Protein AF-A0A497K695-F1 (afdb_monomer)

Secondary structure (DSSP, 8-state):
--HHHHHHHHHHHHHHHHHHHHHHHHTS----------GGGEEEEE--GGG---TT--S-S--EEEEEETTS-S-BTTTTBSEEETTTB-SSSSSSSS---TTSSS-GGG---EEEEEEEEEETTTEEEEEEEEEESB-SS-B----EEEE-----

Sequence (156 aa):
MNKKSLAMKIGAVAFIALMILPVAAVSADVQASVWSDPSDWYATVEGVLASDYYSLYPYEEKSLKVGYSKFGELINSNENVGLEYAGERDPFAAPAGPDLDPWGKLPKRVWINGWYIDIRYNHSSWGYRNVWAGALFADLSSYGGPWIRVDNDYWG

Nearest PDB structures (foldseek):
  3nja-assembly1_B  TM=2.974E-01  e=1.378E+00  Chromobacterium violaceum ATCC 12472
  3tzv-assembly1_C  TM=2.059E-01  e=5.156E+00  Homo sapiens
  6c6h-assembly1_A  TM=2.384E-01  e=7.275E+00  Mus musculus

Radius of gyration: 26.4 Å; Cα contacts (8 Å, |Δi|>4): 258; chains: 1; bounding box: 45×75×65 Å

Mean predicted aligned error: 12.65 Å

Foldseek 3Di:
DDPVVVVVVVVVVVVVVVVVVVVVVVPPDPPPPQDDDDQVQKDKDKFQQLVDDDPPPPDHSKIWIFMAGVQGKRANPQWQGGTDIRQCDGLQGPPRTNDHDPVCPCPNQNSWIKDKDWDWDQDPPPGTFIKIWMDTQHDNVDGDDDTDTDGPPPPD

Solvent-accessible surface area (backbone atoms only — not comparable to full-atom values): 9079 Å² total; per-residue (Å²): 131,60,69,69,59,51,52,50,52,52,50,52,52,52,53,51,50,62,58,49,50,59,60,59,60,70,61,55,69,83,67,73,71,86,54,78,68,63,74,87,41,41,45,76,46,83,47,58,60,41,77,55,87,66,89,86,59,97,65,76,76,44,30,43,35,39,10,29,29,82,74,72,28,55,33,11,80,91,48,28,28,6,56,22,40,66,70,70,41,26,91,39,20,53,42,36,40,69,54,71,37,90,81,62,81,51,47,66,26,66,31,68,43,52,53,75,49,81,48,74,49,77,40,97,88,71,42,76,45,59,40,39,39,35,31,59,42,20,76,68,81,46,50,56,65,81,65,50,75,49,72,68,81,70,79,126

pLDDT: mean 80.83, std 14.23, range [41.44, 96.44]

Structure (mmCIF, N/CA/C/O backbone):
data_AF-A0A497K695-F1
#
_entry.id   AF-A0A497K695-F1
#
loop_
_atom_site.group_PDB
_atom_site.id
_atom_site.type_symbol
_atom_site.label_atom_id
_atom_site.label_alt_id
_atom_site.label_comp_id
_atom_site.label_asym_id
_atom_site.label_entity_id
_atom_site.label_seq_id
_atom_site.pdbx_PDB_ins_code
_atom_site.Cartn_x
_atom_site.Cartn_y
_atom_site.Cartn_z
_atom_site.occupancy
_atom_site.B_iso_or_equiv
_atom_site.auth_seq_id
_atom_site.auth_comp_id
_atom_site.auth_asym_id
_atom_site.auth_atom_id
_atom_site.pdbx_PDB_model_num
ATOM 1 N N . MET A 1 1 ? 24.507 54.989 -36.859 1.00 59.09 1 MET A N 1
ATOM 2 C CA . MET A 1 1 ? 24.737 53.717 -36.131 1.00 59.09 1 MET A CA 1
ATOM 3 C C . MET A 1 1 ? 25.589 52.795 -37.001 1.00 59.09 1 MET A C 1
ATOM 5 O O . MET A 1 1 ? 25.241 52.593 -38.158 1.00 59.09 1 MET A O 1
ATOM 9 N N . ASN A 1 2 ? 26.735 52.309 -36.510 1.00 74.44 2 ASN A N 1
ATOM 10 C CA . ASN A 1 2 ? 27.651 51.480 -37.306 1.00 74.44 2 ASN A CA 1
ATOM 11 C C . ASN A 1 2 ? 26.999 50.116 -37.601 1.00 74.44 2 ASN A C 1
ATOM 13 O O . ASN A 1 2 ? 26.659 49.390 -36.668 1.00 74.44 2 ASN A O 1
ATOM 17 N N . LYS A 1 3 ? 26.836 49.761 -38.883 1.00 64.62 3 LYS A N 1
ATOM 18 C CA . LYS A 1 3 ? 26.196 48.506 -39.323 1.00 64.62 3 LYS A CA 1
ATOM 19 C C . LYS A 1 3 ? 26.844 47.263 -38.692 1.00 64.62 3 LYS A C 1
ATOM 21 O O . LYS A 1 3 ? 26.139 46.319 -38.357 1.00 64.62 3 LYS A O 1
ATOM 26 N N . LYS A 1 4 ? 28.159 47.305 -38.429 1.00 62.50 4 LYS A N 1
ATOM 27 C CA . LYS A 1 4 ? 28.891 46.233 -37.729 1.00 62.50 4 LYS A CA 1
ATOM 28 C C . LYS A 1 4 ? 28.484 46.106 -36.256 1.00 62.50 4 LYS A C 1
ATOM 30 O O . LYS A 1 4 ? 28.350 45.000 -35.755 1.00 62.50 4 LYS A O 1
ATOM 35 N N . SER A 1 5 ? 28.232 47.228 -35.578 1.00 68.69 5 SER A N 1
ATOM 36 C CA . SER A 1 5 ? 27.752 47.254 -34.186 1.00 68.69 5 SER A CA 1
ATOM 37 C C . SER A 1 5 ? 26.297 46.790 -34.072 1.00 68.69 5 SER A C 1
ATOM 39 O O . SER A 1 5 ? 25.947 46.113 -33.110 1.00 68.69 5 SER A O 1
ATOM 41 N N . LEU A 1 6 ? 25.462 47.098 -35.071 1.00 74.94 6 LEU A N 1
ATOM 42 C CA . LEU A 1 6 ? 24.080 46.618 -35.128 1.00 74.94 6 LEU A CA 1
ATOM 43 C C . LEU A 1 6 ? 24.017 45.099 -35.347 1.00 74.94 6 LEU A C 1
ATOM 45 O O . LEU A 1 6 ? 23.305 44.415 -34.619 1.00 74.94 6 LEU A O 1
ATOM 49 N N . ALA A 1 7 ? 24.807 44.566 -36.285 1.00 76.56 7 ALA A N 1
ATOM 50 C CA . ALA A 1 7 ? 24.880 43.128 -36.544 1.00 76.56 7 ALA A CA 1
ATOM 51 C C . ALA A 1 7 ? 25.374 42.337 -35.320 1.00 76.56 7 ALA A C 1
ATOM 53 O O . ALA A 1 7 ? 24.821 41.290 -35.001 1.00 76.56 7 ALA A O 1
ATOM 54 N N . MET A 1 8 ? 26.354 42.874 -34.585 1.00 78.31 8 MET A N 1
ATOM 55 C CA . MET A 1 8 ? 26.862 42.257 -33.353 1.00 78.31 8 MET A CA 1
ATOM 56 C C . MET A 1 8 ? 25.802 42.203 -32.245 1.00 78.31 8 MET A C 1
ATOM 58 O O . MET A 1 8 ? 25.673 41.191 -31.566 1.00 78.31 8 MET A O 1
ATOM 62 N N . LYS A 1 9 ? 25.015 43.276 -32.085 1.00 76.44 9 LYS A N 1
ATOM 63 C CA . LYS A 1 9 ? 23.925 43.334 -31.099 1.00 76.44 9 LYS A CA 1
ATOM 64 C C . LYS A 1 9 ? 22.793 42.367 -31.443 1.00 76.44 9 LYS A C 1
ATOM 66 O O . LYS A 1 9 ? 22.310 41.674 -30.558 1.00 76.44 9 LYS A O 1
ATOM 71 N N . ILE A 1 10 ? 22.412 42.282 -32.719 1.00 81.38 10 ILE A N 1
ATOM 72 C CA . ILE A 1 10 ? 21.399 41.323 -33.188 1.00 81.38 10 ILE A CA 1
ATOM 73 C C . ILE A 1 10 ? 21.900 39.886 -32.999 1.00 81.38 10 ILE A C 1
ATOM 75 O O . ILE A 1 10 ? 21.159 39.050 -32.492 1.00 81.38 10 ILE A O 1
ATOM 79 N N . GLY A 1 11 ? 23.166 39.617 -33.330 1.00 81.25 11 GLY A N 1
ATOM 80 C CA . GLY A 1 11 ? 23.789 38.310 -33.124 1.00 81.25 11 GLY A CA 1
ATOM 81 C C . GLY A 1 11 ? 23.816 37.894 -31.654 1.00 81.25 11 GLY A C 1
ATOM 82 O O . GLY A 1 11 ? 23.431 36.775 -31.341 1.00 81.25 11 GLY A O 1
ATOM 83 N N . ALA A 1 12 ? 24.187 38.800 -30.745 1.00 78.94 12 ALA A N 1
ATOM 84 C CA . ALA A 1 12 ? 24.198 38.527 -29.308 1.00 78.94 12 ALA A CA 1
ATOM 85 C C . ALA A 1 12 ? 22.792 38.238 -28.754 1.00 78.94 12 ALA A C 1
ATOM 87 O O . ALA A 1 12 ? 22.616 37.293 -27.989 1.00 78.94 12 ALA A O 1
ATOM 88 N N . VAL A 1 13 ? 21.778 39.001 -29.178 1.00 80.75 13 VAL A N 1
ATOM 89 C CA . VAL A 1 13 ? 20.380 38.769 -28.774 1.00 80.75 13 VAL A CA 1
ATOM 90 C C . VAL A 1 13 ? 19.859 37.437 -29.321 1.00 80.75 13 VAL A C 1
ATOM 92 O O . VAL A 1 13 ? 19.218 36.693 -28.585 1.00 80.75 13 VAL A O 1
ATOM 95 N N . ALA A 1 14 ? 20.176 37.095 -30.573 1.00 80.31 14 ALA A N 1
ATOM 96 C CA . ALA A 1 14 ? 19.801 35.813 -31.165 1.00 80.31 14 ALA A CA 1
ATOM 97 C C . ALA A 1 14 ? 20.476 34.628 -30.453 1.00 80.31 14 ALA A C 1
ATOM 99 O O . ALA A 1 14 ? 19.827 33.614 -30.212 1.00 80.31 14 ALA A O 1
ATOM 100 N N . PHE A 1 15 ? 21.747 34.766 -30.061 1.00 79.12 15 PHE A N 1
ATOM 101 C CA . PHE A 1 15 ? 22.477 33.729 -29.326 1.00 79.12 15 PHE A CA 1
ATOM 102 C C . PHE A 1 15 ? 21.895 33.493 -27.927 1.00 79.12 15 PHE A C 1
ATOM 104 O O . PHE A 1 15 ? 21.711 32.349 -27.521 1.00 79.12 15 PHE A O 1
ATOM 111 N N . ILE A 1 16 ? 21.543 34.566 -27.212 1.00 77.88 16 ILE A N 1
ATOM 112 C CA . ILE A 1 16 ? 20.892 34.476 -25.897 1.00 77.88 16 ILE A CA 1
ATOM 113 C C . ILE A 1 16 ? 19.494 33.854 -26.029 1.00 77.88 16 ILE A C 1
ATOM 115 O O . ILE A 1 16 ? 19.150 32.960 -25.261 1.00 77.88 16 ILE A O 1
ATOM 119 N N . ALA A 1 17 ? 18.709 34.255 -27.033 1.00 73.12 17 ALA A N 1
ATOM 120 C CA . ALA A 1 17 ? 17.391 33.671 -27.286 1.00 73.12 17 ALA A CA 1
ATOM 121 C C . ALA A 1 17 ? 17.475 32.166 -27.607 1.00 73.12 17 ALA A C 1
ATOM 123 O O . ALA A 1 17 ? 16.698 31.379 -27.069 1.00 73.12 17 ALA A O 1
ATOM 124 N N . LEU A 1 18 ? 18.458 31.750 -28.413 1.00 75.69 18 LEU A N 1
ATOM 125 C CA . LEU A 1 18 ? 18.706 30.342 -28.742 1.00 75.69 18 LEU A CA 1
ATOM 126 C C . LEU A 1 18 ? 19.192 29.512 -27.546 1.00 75.69 18 LEU A C 1
ATOM 128 O O . LEU A 1 18 ? 18.953 28.310 -27.527 1.00 75.69 18 LEU A O 1
ATOM 132 N N . MET A 1 19 ? 19.836 30.125 -26.550 1.00 71.19 19 MET A N 1
ATOM 133 C CA . MET A 1 19 ? 20.241 29.440 -25.315 1.00 71.19 19 MET A CA 1
ATOM 134 C C . MET A 1 19 ? 19.103 29.307 -24.292 1.00 71.19 19 MET A C 1
ATOM 136 O O . MET A 1 19 ? 19.085 28.342 -23.534 1.00 71.19 19 MET A O 1
ATOM 140 N N . ILE A 1 20 ? 18.137 30.232 -24.277 1.00 65.69 20 ILE A N 1
ATOM 141 C CA . ILE A 1 20 ? 17.000 30.203 -23.337 1.00 65.69 20 ILE A CA 1
ATOM 142 C C . ILE A 1 20 ? 15.893 29.244 -23.810 1.00 65.69 20 ILE A C 1
ATOM 144 O O . ILE A 1 20 ? 15.256 28.584 -22.990 1.00 65.69 20 ILE A O 1
ATOM 148 N N . LEU A 1 21 ? 15.687 29.120 -25.125 1.00 62.25 21 LEU A N 1
ATOM 149 C CA . LEU A 1 21 ? 14.672 28.238 -25.718 1.00 62.25 21 LEU A CA 1
ATOM 150 C C . LEU A 1 21 ? 14.772 26.758 -25.290 1.00 62.25 21 LEU A C 1
ATOM 152 O O . LEU A 1 21 ? 13.738 26.201 -24.923 1.00 62.25 21 LEU A O 1
ATOM 156 N N . PRO A 1 22 ? 15.952 26.103 -25.274 1.00 60.88 22 PRO A N 1
ATOM 157 C CA . PRO A 1 22 ? 16.048 24.722 -24.811 1.00 60.88 22 PRO A CA 1
ATOM 158 C C . PRO A 1 22 ? 15.786 24.584 -23.306 1.00 60.88 22 PRO A C 1
ATOM 160 O O . PRO A 1 22 ? 15.183 23.600 -22.902 1.00 60.88 22 PRO A O 1
ATOM 163 N N . VAL A 1 23 ? 16.138 25.569 -22.472 1.00 58.81 23 VAL A N 1
ATOM 164 C CA . VAL A 1 23 ? 15.845 25.513 -21.024 1.00 58.81 23 VAL A CA 1
ATOM 165 C C . VAL A 1 23 ? 14.338 25.617 -20.756 1.00 58.81 23 VAL A C 1
ATOM 167 O O . VAL A 1 23 ? 13.827 24.895 -19.907 1.00 58.81 23 VAL A O 1
ATOM 170 N N . ALA A 1 24 ? 13.614 26.434 -21.528 1.00 54.97 24 ALA A N 1
ATOM 171 C CA . ALA A 1 24 ? 12.153 26.525 -21.452 1.00 54.97 24 ALA A CA 1
ATOM 172 C C . ALA A 1 24 ? 11.429 25.304 -22.061 1.00 54.97 24 ALA A C 1
ATOM 174 O O . ALA A 1 24 ? 10.315 24.982 -21.652 1.00 54.97 24 ALA A O 1
ATOM 175 N N . ALA A 1 25 ? 12.047 24.616 -23.029 1.00 54.16 25 ALA A N 1
ATOM 176 C CA . ALA A 1 25 ? 11.494 23.405 -23.641 1.00 54.16 25 ALA A CA 1
ATOM 177 C C . ALA A 1 25 ? 11.702 22.144 -22.781 1.00 54.16 25 ALA A C 1
ATOM 179 O O . ALA A 1 25 ? 10.890 21.227 -22.844 1.00 54.16 25 ALA A O 1
ATOM 180 N N . VAL A 1 26 ? 12.759 22.097 -21.961 1.00 52.31 26 VAL A N 1
ATOM 181 C CA . VAL A 1 26 ? 13.031 20.975 -21.036 1.00 52.31 26 VAL A CA 1
ATOM 182 C C . VAL A 1 26 ? 12.235 21.115 -19.728 1.00 52.31 26 VAL A C 1
ATOM 184 O O . VAL A 1 26 ? 12.044 20.135 -19.018 1.00 52.31 26 VAL A O 1
ATOM 187 N N . SER A 1 27 ? 11.699 22.304 -19.436 1.00 46.78 27 SER A N 1
ATOM 188 C CA . SER A 1 27 ? 10.689 22.514 -18.391 1.00 46.78 27 SER A CA 1
ATOM 189 C C . SER A 1 27 ? 9.254 22.293 -18.878 1.00 46.78 27 SER A C 1
ATOM 191 O O . SER A 1 27 ? 8.325 22.690 -18.182 1.00 46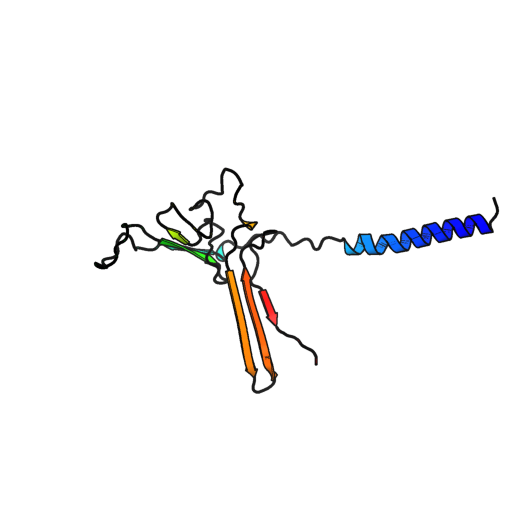.78 27 SER A O 1
ATOM 193 N N . ALA A 1 28 ? 9.049 21.707 -20.066 1.00 45.69 28 ALA A N 1
ATOM 194 C CA . ALA A 1 28 ? 7.748 21.148 -20.400 1.00 45.69 28 ALA A CA 1
ATOM 195 C C . ALA A 1 28 ? 7.476 20.059 -19.368 1.00 45.69 28 ALA A C 1
ATOM 197 O O . ALA A 1 28 ? 8.130 19.016 -19.378 1.00 45.69 28 ALA A O 1
ATOM 198 N N . ASP A 1 29 ? 6.588 20.389 -18.435 1.00 45.66 29 ASP A N 1
ATOM 199 C CA . ASP A 1 29 ? 6.137 19.538 -17.357 1.00 45.66 29 ASP A CA 1
ATOM 200 C C . ASP A 1 29 ? 6.073 18.092 -17.852 1.00 45.66 29 ASP A C 1
ATOM 202 O O . ASP A 1 29 ? 5.277 17.757 -18.736 1.00 45.66 29 ASP A O 1
ATOM 206 N N . VAL A 1 30 ? 6.875 17.210 -17.250 1.00 44.75 30 VAL A N 1
ATOM 207 C CA . VAL A 1 30 ? 6.400 15.844 -17.057 1.00 44.75 30 VAL A CA 1
ATOM 208 C C . VAL A 1 30 ? 5.183 16.030 -16.166 1.00 44.75 30 VAL A C 1
ATOM 210 O O . VAL A 1 30 ? 5.284 16.017 -14.942 1.00 44.75 30 VAL A O 1
ATOM 213 N N . GLN A 1 31 ? 4.040 16.344 -16.780 1.00 41.44 31 GLN A N 1
ATOM 214 C CA . GLN A 1 31 ? 2.771 16.289 -16.103 1.00 41.44 31 GLN A CA 1
ATOM 215 C C . GLN A 1 31 ? 2.657 14.828 -15.718 1.00 41.44 31 GLN A C 1
ATOM 217 O O . GLN A 1 31 ? 2.380 13.978 -16.564 1.00 41.44 31 GLN A O 1
ATOM 222 N N . ALA A 1 32 ? 2.957 14.533 -14.452 1.00 43.22 32 ALA A N 1
ATOM 223 C CA . ALA A 1 32 ? 2.464 13.334 -13.820 1.00 43.22 32 ALA A CA 1
ATOM 224 C C . ALA A 1 32 ? 0.974 13.335 -14.149 1.00 43.22 32 ALA A C 1
ATOM 226 O O . ALA A 1 32 ? 0.240 14.230 -13.721 1.00 43.22 32 ALA A O 1
ATOM 227 N N . SER A 1 33 ? 0.559 12.436 -15.042 1.00 46.06 33 SER A N 1
ATOM 228 C CA . SER A 1 33 ? -0.850 12.260 -15.340 1.00 46.06 33 SER A CA 1
ATOM 229 C C . SER A 1 33 ? -1.520 12.084 -13.991 1.00 46.06 33 SER A C 1
ATOM 231 O O . SER A 1 33 ? -1.104 11.202 -13.239 1.00 46.06 33 SER A O 1
ATOM 233 N N . VAL A 1 34 ? -2.481 12.947 -13.660 1.00 49.31 34 VAL A N 1
ATOM 234 C CA . VAL A 1 34 ? -3.301 12.777 -12.462 1.00 49.31 34 VAL A CA 1
ATOM 235 C C . VAL A 1 34 ? -4.045 11.466 -12.675 1.00 49.31 34 VAL A C 1
ATOM 237 O O . VAL A 1 34 ? -5.051 11.411 -13.379 1.00 49.31 34 VAL A O 1
ATOM 240 N N . TRP A 1 35 ? -3.452 10.382 -12.191 1.00 59.53 35 TRP A N 1
ATOM 241 C CA . TRP A 1 35 ? -3.966 9.045 -12.371 1.00 59.53 35 TRP A CA 1
ATOM 242 C C . TRP A 1 35 ? -5.024 8.862 -11.297 1.00 59.53 35 TRP A C 1
ATOM 244 O O . TRP A 1 35 ? -4.716 8.818 -10.110 1.00 59.53 35 TRP A O 1
ATOM 254 N N . SER A 1 36 ? -6.291 8.847 -11.702 1.00 74.06 36 SER A N 1
ATOM 255 C CA . SER A 1 36 ? -7.356 8.412 -10.809 1.00 74.06 36 SER A CA 1
ATOM 256 C C . SER A 1 36 ? -7.385 6.892 -10.846 1.00 74.06 36 SER A C 1
ATOM 258 O O . SER A 1 36 ? -7.714 6.315 -11.888 1.00 74.06 36 SER A O 1
ATOM 260 N N . ASP A 1 37 ? -7.033 6.256 -9.735 1.00 87.31 37 ASP A N 1
ATOM 261 C CA . ASP A 1 37 ? -7.066 4.803 -9.646 1.00 87.31 37 ASP A CA 1
ATOM 262 C C . ASP A 1 37 ? -8.484 4.273 -9.908 1.00 87.31 37 ASP A C 1
ATOM 264 O O . ASP A 1 37 ? -9.454 4.779 -9.332 1.00 87.31 37 ASP A O 1
ATOM 268 N N . PRO A 1 38 ? -8.634 3.268 -10.785 1.00 90.88 38 PRO A N 1
ATOM 269 C CA . PRO A 1 38 ? -9.890 2.555 -10.947 1.00 90.88 38 PRO A CA 1
ATOM 270 C C . PRO A 1 38 ? -10.392 1.976 -9.619 1.00 90.88 38 PRO A C 1
ATOM 272 O O . PRO A 1 38 ? -9.620 1.432 -8.831 1.00 90.88 38 PRO A O 1
ATOM 275 N N . 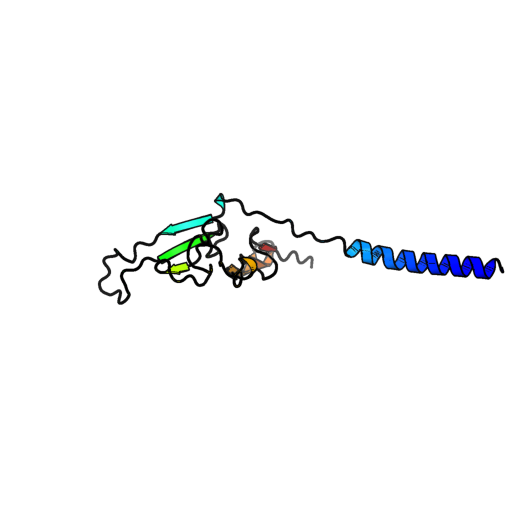SER A 1 39 ? -11.700 2.059 -9.368 1.00 89.81 39 SER A N 1
ATOM 276 C CA . SER A 1 39 ? -12.276 1.619 -8.091 1.00 89.81 39 SER A CA 1
ATOM 277 C C . SER A 1 39 ? -12.099 0.119 -7.836 1.00 89.81 39 SER A C 1
ATOM 279 O O . SER A 1 39 ? -11.957 -0.288 -6.687 1.00 89.81 39 SER A O 1
ATOM 281 N N . ASP A 1 40 ? -12.046 -0.697 -8.889 1.00 94.38 40 ASP A N 1
ATOM 282 C CA . ASP A 1 40 ? -11.818 -2.144 -8.829 1.00 94.38 40 ASP A CA 1
ATOM 283 C C . ASP A 1 40 ? -10.385 -2.523 -8.424 1.00 94.38 40 ASP A C 1
ATOM 285 O O . ASP A 1 40 ? -10.085 -3.700 -8.224 1.00 94.38 40 ASP A O 1
ATOM 289 N N . TRP A 1 41 ? -9.485 -1.546 -8.282 1.00 94.69 41 TRP A N 1
ATOM 290 C CA . TRP A 1 41 ? -8.140 -1.782 -7.768 1.00 94.69 41 TRP A CA 1
ATOM 291 C C . TRP A 1 41 ? -8.108 -2.001 -6.263 1.00 94.69 41 TRP A C 1
ATOM 293 O O . TRP A 1 41 ? -7.054 -2.385 -5.764 1.00 94.69 41 TRP A O 1
ATOM 303 N N . TYR A 1 42 ? -9.212 -1.783 -5.549 1.00 95.00 42 TYR A N 1
ATOM 304 C CA . TYR A 1 42 ? -9.224 -1.835 -4.095 1.00 95.00 42 TYR A CA 1
ATOM 305 C C . TYR A 1 42 ? -10.306 -2.742 -3.530 1.00 95.00 42 TYR A C 1
ATOM 307 O O . TYR A 1 42 ? -11.407 -2.846 -4.070 1.00 95.00 42 TYR A O 1
ATOM 315 N N . ALA A 1 43 ? -9.989 -3.356 -2.396 1.00 96.44 43 ALA A N 1
ATOM 316 C CA . ALA A 1 43 ? -10.927 -4.132 -1.603 1.00 96.44 43 ALA A CA 1
ATOM 317 C C . ALA A 1 43 ? -10.665 -3.919 -0.111 1.00 96.44 43 ALA A C 1
ATOM 319 O O . ALA A 1 43 ? -9.514 -3.814 0.308 1.00 96.44 43 ALA A O 1
ATOM 320 N N . THR A 1 44 ? -11.729 -3.910 0.689 1.00 96.00 44 THR A N 1
ATOM 321 C CA . THR A 1 44 ? -11.645 -3.994 2.151 1.00 96.00 44 THR A CA 1
ATOM 322 C C . THR A 1 44 ? -12.032 -5.396 2.589 1.00 96.00 44 THR A C 1
ATOM 324 O O . THR A 1 44 ? -13.023 -5.960 2.122 1.00 96.00 44 THR A O 1
ATOM 327 N N . VAL A 1 45 ? -11.240 -5.966 3.490 1.00 95.50 45 VAL A N 1
ATOM 328 C CA . VAL A 1 45 ? -11.514 -7.242 4.144 1.00 95.50 45 VAL A CA 1
ATOM 329 C C . VAL A 1 45 ? -11.818 -6.972 5.610 1.00 95.50 45 VAL A C 1
ATOM 331 O O . VAL A 1 45 ? -10.971 -6.481 6.356 1.00 95.50 45 VAL A O 1
ATOM 334 N N . GLU A 1 46 ? -13.035 -7.317 6.011 1.00 93.44 46 GLU A N 1
ATOM 335 C C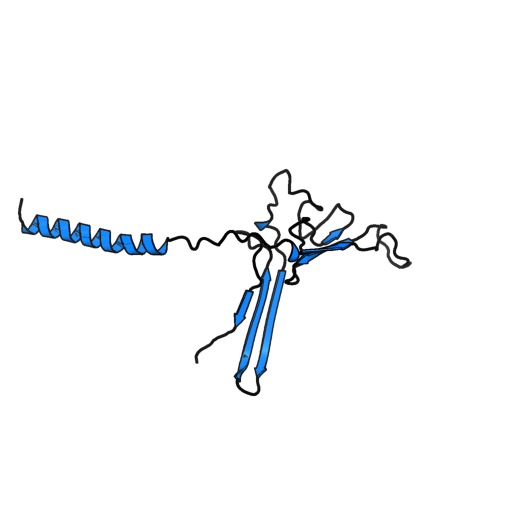A . GLU A 1 46 ? -13.511 -7.224 7.388 1.00 93.44 46 GLU A CA 1
ATOM 336 C C . GLU A 1 46 ? -13.058 -8.451 8.188 1.00 93.44 46 GLU A C 1
ATOM 338 O O . GLU A 1 46 ? -13.350 -9.595 7.828 1.00 93.44 46 GLU A O 1
ATOM 343 N N . GLY A 1 47 ? -12.339 -8.225 9.283 1.00 88.31 47 GLY A N 1
ATOM 344 C CA . GLY A 1 47 ? -11.949 -9.268 10.224 1.00 88.31 47 GLY A CA 1
ATOM 345 C C . GLY A 1 47 ? -13.030 -9.548 11.267 1.00 88.31 47 GLY A C 1
ATOM 346 O O . GLY A 1 47 ? -13.848 -8.697 11.614 1.00 88.31 47 GLY A O 1
ATOM 347 N N . VAL A 1 48 ? -12.991 -10.753 11.833 1.00 88.62 48 VAL A N 1
ATOM 348 C CA . VAL A 1 48 ? -13.948 -11.232 12.851 1.00 88.62 48 VAL A CA 1
ATOM 349 C C . VAL A 1 48 ? -13.306 -11.422 14.223 1.00 88.62 48 VAL A C 1
ATOM 351 O O . VAL A 1 48 ? -13.828 -12.154 15.054 1.00 88.62 48 VAL A O 1
ATOM 354 N N . LEU A 1 49 ? -12.173 -10.759 14.466 1.00 84.50 49 LEU A N 1
ATOM 355 C CA . LEU A 1 49 ? -11.373 -10.942 15.676 1.00 84.50 49 LEU A CA 1
ATOM 356 C C . LEU A 1 49 ? -12.178 -10.706 16.965 1.00 84.50 49 LEU A C 1
ATOM 358 O O . LEU A 1 49 ? -11.991 -11.428 17.937 1.00 84.50 49 LEU A O 1
ATOM 362 N N . ALA A 1 50 ? -13.118 -9.756 16.949 1.00 84.00 50 ALA A N 1
ATOM 363 C CA . ALA A 1 50 ? -14.000 -9.481 18.083 1.00 84.00 50 ALA A CA 1
ATOM 364 C C . ALA A 1 50 ? -14.942 -10.640 18.447 1.00 84.00 50 ALA A C 1
ATOM 366 O O . ALA A 1 50 ? -15.362 -10.748 19.592 1.00 84.00 50 ALA A O 1
ATOM 367 N N . SER A 1 51 ? -15.309 -11.478 17.476 1.00 84.50 51 SER A N 1
ATOM 368 C CA . SER A 1 51 ? -16.237 -12.600 17.657 1.00 84.50 51 SER A CA 1
ATOM 369 C C . SER A 1 51 ? -15.556 -13.959 17.497 1.00 84.50 51 SER A C 1
ATOM 371 O O . SER A 1 51 ? -16.236 -14.972 17.325 1.00 84.50 51 SER A O 1
ATOM 373 N N . ASP A 1 52 ? -14.224 -13.985 17.472 1.00 78.69 52 ASP A N 1
ATOM 374 C CA . ASP A 1 52 ? -13.453 -15.216 17.356 1.00 78.69 52 ASP A CA 1
ATOM 375 C C . ASP A 1 52 ? -13.410 -15.958 18.707 1.00 78.69 52 ASP A C 1
ATOM 377 O O . ASP A 1 52 ? -13.567 -15.372 19.777 1.00 78.69 52 ASP A O 1
ATOM 381 N N . TYR A 1 53 ? -13.220 -17.275 18.674 1.00 77.75 53 TYR A N 1
ATOM 382 C CA . TYR A 1 53 ? -13.343 -18.167 19.834 1.00 77.75 53 TYR A CA 1
ATOM 383 C C . TYR A 1 53 ? -11.994 -18.513 20.492 1.00 77.75 53 TYR A C 1
ATOM 385 O O . TYR A 1 53 ? -11.923 -19.398 21.355 1.00 77.75 53 TYR A O 1
ATOM 393 N N . TYR A 1 54 ? -10.902 -17.851 20.097 1.00 73.62 54 TYR A N 1
ATOM 394 C CA . TYR A 1 54 ? -9.572 -18.115 20.646 1.00 73.62 54 TYR A CA 1
ATOM 395 C C . TYR A 1 54 ? -9.432 -17.606 22.086 1.00 73.62 54 TYR A C 1
ATOM 397 O O . TYR A 1 54 ? -9.271 -16.422 22.356 1.00 73.62 54 TYR A O 1
ATOM 405 N N . SER A 1 55 ? -9.385 -18.550 23.025 1.00 71.38 55 SER A N 1
ATOM 406 C CA . SER A 1 55 ? -9.312 -18.302 24.473 1.00 71.38 55 SER A CA 1
ATOM 407 C C . SER A 1 55 ? -7.997 -17.662 24.942 1.00 71.38 55 SER A C 1
ATOM 409 O O . SER A 1 55 ? -7.927 -17.149 26.054 1.00 71.38 55 SER A O 1
ATOM 411 N N . LEU A 1 56 ? -6.944 -17.716 24.119 1.00 70.94 56 LEU A N 1
ATOM 412 C CA . LEU A 1 56 ? -5.612 -17.171 24.410 1.00 70.94 56 LEU A 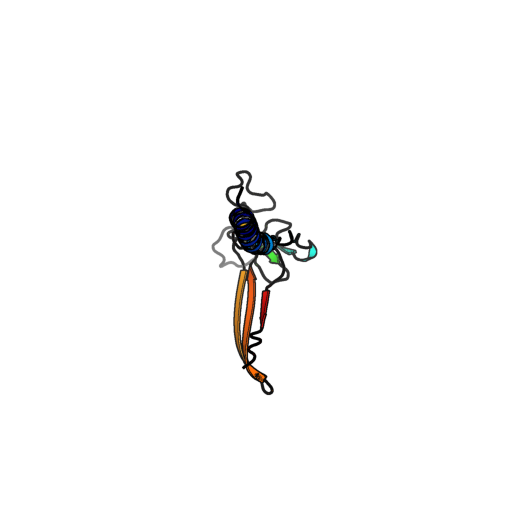CA 1
ATOM 413 C C . LEU A 1 56 ? -5.363 -15.822 23.727 1.00 70.94 56 LEU A C 1
ATOM 415 O O . LEU A 1 56 ? -4.207 -15.462 23.516 1.00 70.94 56 LEU A O 1
ATOM 419 N N . TYR A 1 57 ? -6.416 -15.096 23.349 1.00 65.44 57 TYR A N 1
ATOM 420 C CA . TYR A 1 57 ? -6.293 -13.782 22.731 1.00 65.44 57 TYR A CA 1
ATOM 421 C C . TYR A 1 57 ? -6.507 -12.678 23.786 1.00 65.44 57 TYR A C 1
ATOM 423 O O . TYR A 1 57 ? -7.645 -12.374 24.127 1.00 65.44 57 TYR A O 1
ATOM 431 N N . PRO A 1 58 ? -5.441 -12.094 24.370 1.00 62.16 58 PRO A N 1
ATOM 432 C CA . PRO A 1 58 ? -5.533 -11.226 25.549 1.00 62.16 58 PRO A CA 1
ATOM 433 C C . PRO A 1 58 ? -5.896 -9.763 25.220 1.00 62.16 58 PRO A C 1
ATOM 435 O O . PRO A 1 58 ? -5.555 -8.864 25.989 1.00 62.16 58 PRO A O 1
ATOM 438 N N . TYR A 1 59 ? -6.528 -9.505 24.075 1.00 66.19 59 TYR A N 1
ATOM 439 C CA . TYR A 1 59 ? -6.855 -8.159 23.597 1.00 66.19 59 TYR A CA 1
ATOM 440 C C . TYR A 1 59 ? -8.366 -7.907 23.641 1.00 66.19 59 TYR A C 1
ATOM 442 O O . TYR A 1 59 ? -9.154 -8.830 23.824 1.00 66.19 59 TYR A O 1
ATOM 450 N N . GLU A 1 60 ? -8.763 -6.641 23.506 1.00 72.25 60 GLU A N 1
ATOM 451 C CA . GLU A 1 60 ? -10.174 -6.251 23.465 1.00 72.25 60 GLU A CA 1
ATOM 452 C C . GLU A 1 60 ? -10.917 -6.946 22.310 1.00 72.25 60 GLU A C 1
ATOM 454 O O . GLU A 1 60 ? -10.326 -7.199 21.261 1.00 72.25 60 GLU A O 1
ATOM 459 N N . GLU A 1 61 ? -12.218 -7.209 22.484 1.00 80.88 61 GLU A N 1
ATOM 460 C CA . GLU A 1 61 ? -13.119 -7.752 21.453 1.00 80.88 61 GLU A CA 1
ATOM 461 C C . GLU A 1 61 ? -13.335 -6.725 20.327 1.00 80.88 61 GLU A C 1
ATOM 463 O O . GLU A 1 61 ? -14.390 -6.104 20.182 1.00 80.88 61 GLU A O 1
ATOM 468 N N . LYS A 1 62 ? -12.290 -6.489 19.538 1.00 86.00 62 LYS A N 1
ATOM 469 C CA . LYS A 1 62 ? -12.255 -5.512 18.456 1.00 86.00 62 LYS A CA 1
ATOM 470 C C . LYS A 1 62 ? -11.753 -6.180 17.190 1.00 86.00 62 LYS A C 1
ATOM 472 O O . LYS A 1 62 ? -10.776 -6.924 17.199 1.00 86.00 62 LYS A O 1
ATOM 477 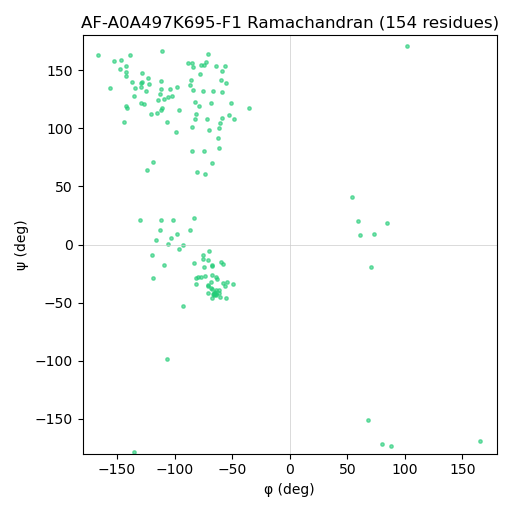N N . SER A 1 63 ? -12.432 -5.892 16.087 1.00 88.38 63 SER A N 1
ATOM 478 C CA . SER A 1 63 ? -12.054 -6.404 14.778 1.00 88.38 63 SER A CA 1
ATOM 479 C C . SER A 1 63 ? -10.974 -5.555 14.119 1.00 88.38 63 SER A C 1
ATOM 481 O O . SER A 1 63 ? -10.857 -4.350 14.354 1.00 88.38 63 SER A O 1
ATOM 483 N N . LEU A 1 64 ? -10.206 -6.225 13.267 1.00 90.75 64 LEU A N 1
ATOM 484 C CA . LEU A 1 64 ? -9.274 -5.623 12.330 1.00 90.75 64 LEU A CA 1
ATOM 485 C C . LEU A 1 64 ? -9.950 -5.535 10.961 1.00 90.75 64 LEU A C 1
ATOM 487 O O . LEU A 1 64 ? -10.534 -6.523 10.525 1.00 90.75 64 LEU A O 1
ATOM 491 N N . LYS A 1 65 ? -9.827 -4.410 10.269 1.00 93.69 65 LYS A N 1
ATOM 492 C CA . LYS A 1 65 ? -10.139 -4.291 8.846 1.00 93.69 65 LYS A CA 1
ATOM 493 C C . LYS A 1 65 ? -8.856 -4.049 8.087 1.00 93.69 65 LYS A C 1
ATOM 495 O O . LYS A 1 65 ? -7.981 -3.320 8.553 1.00 93.69 65 LYS A O 1
ATOM 500 N N . VAL A 1 66 ? -8.742 -4.663 6.921 1.00 95.12 66 VAL A N 1
ATOM 501 C CA . VAL A 1 66 ? -7.563 -4.492 6.080 1.00 95.12 66 VAL A CA 1
ATOM 502 C C . VAL A 1 66 ? -7.996 -4.067 4.694 1.00 95.12 66 VAL A C 1
ATOM 504 O O . VAL A 1 66 ? -8.756 -4.773 4.032 1.00 95.12 66 VAL A O 1
ATOM 507 N N . GLY A 1 67 ? -7.517 -2.910 4.262 1.00 95.44 67 GLY A N 1
ATOM 508 C CA . GLY A 1 67 ? -7.625 -2.482 2.882 1.00 95.44 67 GLY A CA 1
ATOM 509 C C . GLY A 1 67 ? -6.473 -3.038 2.062 1.00 95.44 67 GLY A C 1
ATOM 510 O O . GLY A 1 67 ? -5.329 -3.093 2.516 1.00 95.44 67 GLY A O 1
ATOM 511 N N . TYR A 1 68 ? -6.781 -3.436 0.837 1.00 95.25 68 TYR A N 1
ATOM 512 C CA . TYR A 1 68 ? -5.819 -3.956 -0.117 1.00 95.2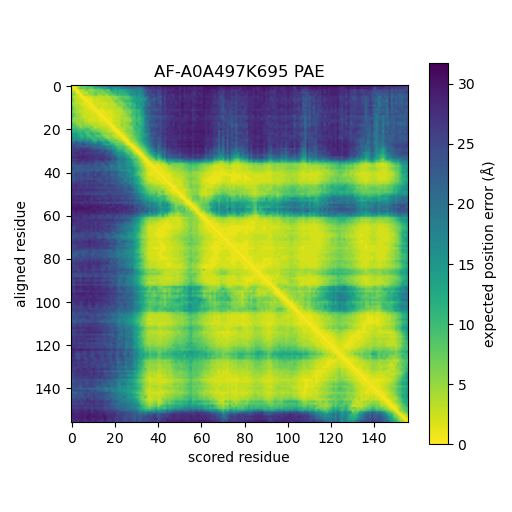5 68 TYR A CA 1
ATOM 513 C C . TYR A 1 68 ? -5.946 -3.240 -1.447 1.00 95.25 68 TYR A C 1
ATOM 515 O O . TYR A 1 68 ? -7.056 -3.056 -1.954 1.00 95.25 68 TYR A O 1
ATOM 523 N N . SER A 1 69 ? -4.798 -2.933 -2.049 1.00 95.06 69 SER A N 1
ATOM 524 C CA . SER A 1 69 ? -4.717 -2.659 -3.477 1.00 95.06 69 SER A CA 1
ATOM 525 C C . SER A 1 69 ? -4.492 -3.964 -4.246 1.00 95.06 69 SER A C 1
ATOM 527 O O . SER A 1 69 ? -3.910 -4.924 -3.733 1.00 95.06 69 SER A O 1
ATOM 529 N N . LYS A 1 70 ? -4.870 -4.001 -5.526 1.00 94.19 70 LYS A N 1
ATOM 530 C CA . LYS A 1 70 ? -4.564 -5.102 -6.460 1.00 94.19 70 LYS A CA 1
ATOM 531 C C . LYS A 1 70 ? -3.061 -5.357 -6.617 1.00 94.19 70 LYS A C 1
ATOM 533 O O . LYS A 1 70 ? -2.673 -6.391 -7.155 1.00 94.19 70 LYS A O 1
ATOM 538 N N . PHE A 1 71 ? -2.229 -4.395 -6.216 1.00 93.50 71 PHE A N 1
ATOM 539 C CA . PHE A 1 71 ? -0.775 -4.485 -6.256 1.00 93.50 71 PHE A CA 1
ATOM 540 C C . PHE A 1 71 ? -0.192 -5.000 -4.937 1.00 93.50 71 PHE A C 1
ATOM 542 O O . PHE A 1 71 ? 1.020 -5.153 -4.845 1.00 93.50 71 PHE A O 1
ATOM 549 N N . GLY A 1 72 ? -1.022 -5.299 -3.933 1.00 91.06 72 GLY A N 1
ATOM 550 C CA . GLY A 1 72 ? -0.588 -5.838 -2.644 1.00 91.06 72 GLY A CA 1
ATOM 551 C C . GLY A 1 72 ? -0.147 -4.779 -1.633 1.00 91.06 72 GLY A C 1
ATOM 552 O O . GLY A 1 72 ? 0.558 -5.107 -0.682 1.00 91.06 72 GLY A O 1
ATOM 553 N N . GLU A 1 73 ? -0.527 -3.516 -1.822 1.00 93.81 73 GLU A N 1
ATOM 554 C CA . GLU A 1 73 ? -0.349 -2.477 -0.801 1.00 93.81 73 GLU A CA 1
ATOM 555 C C . GLU A 1 73 ? -1.440 -2.610 0.269 1.00 93.81 73 GLU A C 1
ATOM 557 O O . GLU A 1 73 ? -2.574 -2.978 -0.042 1.00 93.81 73 GLU A O 1
ATOM 562 N N . LEU A 1 74 ? -1.114 -2.286 1.524 1.00 94.00 74 LEU A N 1
ATOM 563 C CA . LEU A 1 74 ? -2.063 -2.287 2.650 1.00 94.00 74 LEU A CA 1
ATOM 564 C C . LEU A 1 74 ? -2.911 -1.007 2.662 1.00 94.00 74 LEU A C 1
ATOM 566 O O . LEU A 1 74 ? -2.752 -0.174 3.555 1.00 94.00 74 LEU A O 1
ATOM 570 N N . ILE A 1 75 ? -3.698 -0.788 1.610 1.00 94.50 75 ILE A N 1
ATOM 571 C CA . ILE A 1 75 ? -4.584 0.370 1.469 1.00 94.50 75 ILE A CA 1
ATOM 572 C C . ILE A 1 75 ? -5.747 0.073 0.517 1.00 94.50 75 ILE A C 1
ATOM 574 O O . ILE A 1 75 ? -5.554 -0.428 -0.586 1.00 94.50 75 ILE A O 1
ATOM 578 N N . ASN A 1 76 ? -6.955 0.457 0.908 1.00 94.38 76 ASN A N 1
ATOM 579 C CA . ASN A 1 76 ? -8.098 0.691 0.043 1.00 94.38 76 ASN A CA 1
ATOM 580 C C . ASN A 1 76 ? -8.303 2.205 -0.043 1.00 94.38 76 ASN A C 1
ATOM 582 O O . ASN A 1 76 ? -8.786 2.829 0.900 1.00 94.38 76 ASN A O 1
ATOM 586 N N . SER A 1 77 ? -7.943 2.806 -1.178 1.00 91.44 77 SER A N 1
ATOM 587 C CA . SER A 1 77 ? -8.051 4.258 -1.356 1.00 91.44 77 SER A CA 1
ATOM 588 C C . SER A 1 77 ? -9.497 4.729 -1.565 1.00 91.44 77 SER A C 1
ATOM 590 O O . SER A 1 77 ? -9.782 5.905 -1.350 1.00 91.44 77 SER A O 1
ATOM 592 N N . ASN A 1 78 ? -10.432 3.854 -1.950 1.00 90.31 78 ASN A N 1
ATOM 593 C CA . ASN A 1 78 ? -11.841 4.243 -2.087 1.00 90.31 78 ASN A CA 1
ATOM 594 C C . ASN A 1 78 ? -12.478 4.495 -0.716 1.00 90.31 78 ASN A C 1
ATOM 596 O O . ASN A 1 78 ? -13.232 5.449 -0.548 1.00 90.31 78 ASN A O 1
ATOM 600 N N . GLU A 1 79 ? -12.159 3.631 0.247 1.00 91.44 79 GLU A N 1
ATOM 601 C CA . GLU A 1 79 ? -12.745 3.628 1.593 1.00 91.44 79 GLU A CA 1
ATOM 602 C C . GLU A 1 79 ? -11.793 4.158 2.668 1.00 91.44 79 GLU A C 1
ATOM 604 O O . GLU A 1 79 ? -12.171 4.206 3.829 1.00 91.44 79 GLU A O 1
ATOM 609 N N . ASN A 1 80 ? -10.574 4.558 2.292 1.00 92.06 80 ASN A N 1
ATOM 610 C CA . ASN A 1 80 ? -9.531 5.050 3.197 1.00 92.06 80 ASN A CA 1
ATOM 611 C C . ASN A 1 80 ? -9.214 4.081 4.348 1.00 92.06 80 ASN A C 1
ATOM 613 O O . ASN A 1 80 ? -8.997 4.494 5.480 1.00 92.06 80 ASN A O 1
ATOM 617 N N . VAL A 1 81 ? -9.157 2.784 4.040 1.00 94.00 81 VAL A N 1
ATOM 618 C CA . VAL A 1 81 ? -8.830 1.733 5.013 1.00 94.00 81 VAL A CA 1
ATOM 619 C C . VAL A 1 81 ? -7.448 1.182 4.704 1.00 94.00 81 VAL A C 1
ATOM 621 O O . VAL A 1 81 ? -7.197 0.746 3.588 1.00 94.00 81 VAL A O 1
ATOM 624 N N . GLY A 1 82 ? -6.546 1.185 5.670 1.00 94.31 82 GLY A N 1
ATOM 625 C CA . GLY A 1 82 ? -5.232 0.561 5.630 1.00 94.31 82 GLY A CA 1
ATOM 626 C C . GLY A 1 82 ? -5.201 -0.688 6.503 1.00 94.31 82 GLY A C 1
ATOM 627 O O . GLY A 1 82 ? -5.640 -1.756 6.082 1.00 94.31 82 GLY A O 1
ATOM 628 N N . LEU A 1 83 ? -4.685 -0.557 7.724 1.00 93.31 83 LEU A N 1
ATOM 629 C CA . LEU A 1 83 ? -4.707 -1.604 8.752 1.00 93.31 83 LEU A CA 1
ATOM 630 C C . LEU A 1 83 ? -5.502 -1.091 9.960 1.00 93.31 83 LEU A C 1
ATOM 632 O O . LEU A 1 83 ? -4.943 -0.767 11.009 1.00 93.31 83 LEU A O 1
ATOM 636 N N . GLU A 1 84 ? -6.812 -0.973 9.783 1.00 93.25 84 GLU A N 1
ATOM 637 C CA . GLU A 1 84 ? -7.708 -0.354 10.751 1.00 93.25 84 GLU A CA 1
ATOM 638 C C . GLU A 1 84 ? -8.031 -1.315 11.897 1.00 93.25 84 GLU A C 1
ATOM 640 O O . GLU A 1 84 ? -8.648 -2.362 11.713 1.00 93.25 84 GLU A O 1
ATOM 645 N N . TYR A 1 85 ? -7.680 -0.933 13.118 1.00 90.81 85 TYR A N 1
ATOM 646 C CA . TYR A 1 85 ? -8.098 -1.607 14.337 1.00 90.81 85 TYR A CA 1
ATOM 647 C C . TYR A 1 85 ? -9.227 -0.826 15.010 1.00 90.81 85 TYR A C 1
ATOM 649 O O . TYR A 1 85 ? -9.095 0.371 15.287 1.00 90.81 85 TYR A O 1
ATOM 657 N N . ALA A 1 86 ? -10.328 -1.522 15.305 1.00 88.25 86 ALA A N 1
ATOM 658 C CA . ALA A 1 86 ? -11.470 -1.008 16.064 1.00 88.25 86 ALA A CA 1
ATOM 659 C C . ALA A 1 86 ? -12.213 0.206 15.460 1.00 88.25 86 ALA A C 1
ATOM 661 O O . ALA A 1 86 ? -13.066 0.768 16.141 1.00 88.25 86 ALA A O 1
ATOM 662 N N . GLY A 1 87 ? -11.916 0.627 14.225 1.00 86.19 87 GLY A N 1
ATOM 663 C CA . GLY A 1 87 ? -12.431 1.892 13.675 1.00 86.19 87 GLY A CA 1
ATOM 664 C C . GLY A 1 87 ? -11.776 3.144 14.256 1.00 86.19 87 GLY A C 1
ATOM 665 O O . GLY A 1 87 ? -12.247 4.250 14.017 1.00 86.19 87 GLY A O 1
ATOM 666 N N . GLU A 1 88 ? -10.709 2.986 15.040 1.00 86.81 88 GLU A N 1
ATOM 667 C CA . GLU A 1 88 ? -10.101 4.085 15.798 1.00 86.81 88 GLU A CA 1
ATOM 668 C C . GLU A 1 88 ? -8.651 4.351 15.396 1.00 86.81 88 GLU A C 1
ATOM 670 O O . GLU A 1 88 ? -8.157 5.472 15.538 1.00 86.81 88 GLU A O 1
ATOM 675 N N . ARG A 1 89 ? -7.934 3.320 14.940 1.00 88.62 89 ARG A N 1
ATOM 676 C CA . ARG A 1 89 ? -6.503 3.407 14.643 1.00 88.62 89 ARG A CA 1
ATOM 677 C C . ARG A 1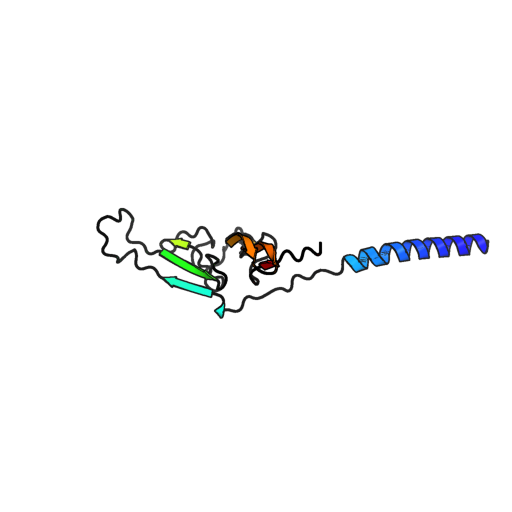 89 ? -6.197 2.743 13.328 1.00 88.62 89 ARG A C 1
ATOM 679 O O . ARG A 1 89 ? -6.482 1.567 13.167 1.00 88.62 89 ARG A O 1
ATOM 686 N N . ASP A 1 90 ? -5.510 3.467 12.465 1.00 92.06 90 ASP A N 1
ATOM 687 C CA . ASP A 1 90 ? -5.002 2.923 11.222 1.00 92.06 90 ASP A CA 1
ATOM 688 C C . ASP A 1 90 ? -3.612 3.523 10.952 1.00 92.06 90 ASP A C 1
ATOM 690 O O . ASP A 1 90 ? -3.470 4.746 10.861 1.00 92.06 90 ASP A O 1
ATOM 694 N N . PRO A 1 91 ? -2.552 2.698 10.908 1.00 89.56 91 PRO A N 1
ATOM 695 C CA . PRO A 1 91 ? -1.192 3.172 10.691 1.00 89.56 91 PRO A CA 1
ATOM 696 C C . PRO A 1 91 ? -0.913 3.571 9.235 1.00 89.56 91 PRO A C 1
ATOM 698 O O . PRO A 1 91 ? 0.120 4.194 8.987 1.00 89.56 91 PRO A O 1
ATOM 701 N N . PHE A 1 92 ? -1.787 3.221 8.286 1.00 90.50 92 PHE A N 1
ATOM 702 C CA . PHE A 1 92 ? -1.580 3.440 6.852 1.00 90.50 92 PHE A CA 1
ATOM 703 C C . PHE A 1 92 ? -2.646 4.336 6.200 1.00 90.50 92 PHE A C 1
ATOM 705 O O . PHE A 1 92 ? -2.440 4.752 5.064 1.00 90.50 92 PHE A O 1
ATOM 712 N N . ALA A 1 93 ? -3.732 4.688 6.896 1.00 88.62 93 ALA A N 1
ATOM 713 C CA . ALA A 1 93 ? -4.756 5.617 6.410 1.00 88.62 93 ALA A CA 1
ATOM 714 C C . ALA A 1 93 ? -5.317 6.485 7.549 1.00 88.62 93 ALA A C 1
ATOM 716 O O . ALA A 1 93 ? -6.061 6.005 8.392 1.00 88.62 93 ALA A O 1
ATOM 717 N N . ALA A 1 94 ? -4.943 7.766 7.615 1.00 82.38 94 ALA A N 1
ATOM 718 C CA . ALA A 1 94 ? -5.346 8.643 8.718 1.00 82.38 94 ALA A CA 1
ATOM 719 C C . ALA A 1 94 ? -6.319 9.747 8.263 1.00 82.38 94 ALA A C 1
ATOM 721 O O . ALA A 1 94 ? -5.994 10.462 7.309 1.00 82.38 94 ALA A O 1
ATOM 722 N N . PRO A 1 95 ? -7.429 9.999 8.989 1.00 81.69 95 PRO A N 1
ATOM 723 C CA . PRO A 1 95 ? -7.939 9.283 10.160 1.00 81.69 95 PRO A CA 1
ATOM 724 C C . PRO A 1 95 ? -8.487 7.905 9.763 1.00 81.69 95 PRO A C 1
ATOM 726 O O . PRO A 1 95 ? -8.703 7.653 8.586 1.00 81.69 95 PRO A O 1
ATOM 729 N 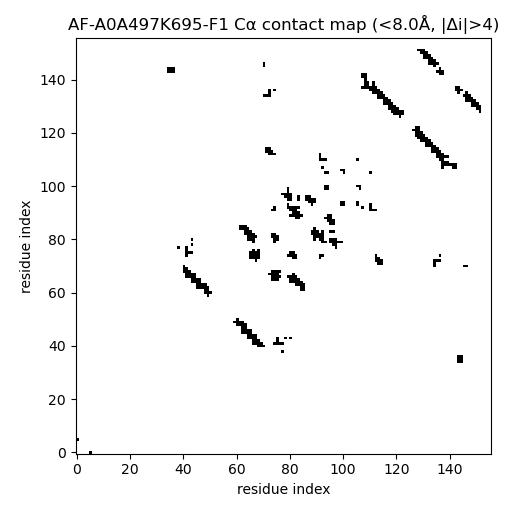N . ALA A 1 96 ? -8.679 7.022 10.746 1.00 81.81 96 ALA A N 1
ATOM 730 C CA . ALA A 1 96 ? -9.263 5.707 10.496 1.00 81.81 96 ALA A CA 1
ATOM 731 C C . ALA A 1 96 ? -10.678 5.840 9.900 1.00 81.81 96 ALA A C 1
ATOM 733 O O . ALA A 1 96 ? -11.456 6.695 10.336 1.00 81.81 96 ALA A O 1
ATOM 734 N N . GLY A 1 97 ? -11.015 4.967 8.952 1.00 76.56 97 GLY A N 1
ATOM 735 C CA . GLY A 1 97 ? -12.302 4.943 8.267 1.00 76.56 97 GLY A CA 1
ATOM 736 C C . GLY A 1 97 ? -12.382 5.839 7.021 1.00 76.56 97 GLY A C 1
ATOM 737 O O . GLY A 1 97 ? -11.396 6.430 6.593 1.00 76.56 97 GLY A O 1
ATOM 738 N N . PRO A 1 98 ? -13.579 5.963 6.418 1.00 77.06 98 PRO A N 1
ATOM 739 C CA . PRO A 1 98 ? -13.767 6.619 5.120 1.00 77.06 98 PRO A CA 1
ATOM 740 C C . PRO A 1 98 ? -13.587 8.136 5.141 1.00 77.06 98 PRO A C 1
ATOM 742 O O . PRO A 1 98 ? -13.470 8.753 4.078 1.00 77.06 98 PRO A O 1
ATOM 745 N N . ASP A 1 99 ? -13.546 8.748 6.319 1.00 77.81 99 ASP A N 1
ATOM 746 C CA . ASP A 1 99 ? -13.399 10.188 6.453 1.00 77.81 99 ASP A CA 1
ATOM 747 C C . ASP A 1 99 ? -11.954 10.614 6.166 1.00 77.81 99 ASP A C 1
ATOM 749 O O . ASP A 1 99 ? -10.991 10.057 6.680 1.00 77.81 99 ASP A O 1
ATOM 753 N N . LEU A 1 100 ? -11.783 11.639 5.332 1.00 73.50 100 LEU A N 1
ATOM 754 C CA . LEU A 1 100 ? -10.478 12.274 5.158 1.00 73.50 100 LEU A CA 1
ATOM 755 C C . LEU A 1 100 ? -10.152 13.145 6.369 1.00 73.50 100 LEU A C 1
ATOM 757 O O . LEU A 1 100 ? -11.058 13.662 7.022 1.00 73.50 100 LEU A O 1
ATOM 761 N N . ASP A 1 101 ? -8.859 13.369 6.625 1.00 78.38 101 ASP A N 1
ATOM 762 C CA . ASP A 1 101 ? -8.415 14.228 7.723 1.00 78.38 101 ASP A CA 1
ATOM 763 C C . ASP A 1 101 ? -9.092 15.604 7.646 1.00 78.38 101 ASP A C 1
ATOM 765 O O . ASP A 1 101 ? -8.777 16.389 6.742 1.00 78.38 101 ASP A O 1
ATOM 769 N N . PRO A 1 102 ? -9.989 15.932 8.600 1.00 73.50 102 PRO A N 1
ATOM 770 C CA . PRO A 1 102 ? -10.759 17.168 8.556 1.00 73.50 102 PRO A CA 1
ATOM 771 C C . PRO A 1 102 ? -9.872 18.402 8.743 1.00 73.50 102 PRO A C 1
ATOM 773 O O . PRO A 1 102 ? -10.271 19.513 8.393 1.00 73.50 102 PRO A O 1
ATOM 776 N N . TRP A 1 103 ? -8.660 18.227 9.277 1.00 79.06 103 TRP A N 1
ATOM 777 C CA . TRP A 1 103 ? -7.676 19.293 9.434 1.00 79.06 103 TRP A CA 1
ATOM 778 C C . TRP A 1 103 ? -6.661 19.344 8.287 1.00 79.06 103 TRP A C 1
ATOM 780 O O . TRP A 1 103 ? -5.812 20.237 8.286 1.00 79.06 103 TRP A O 1
ATOM 790 N N . GLY A 1 104 ? -6.722 18.406 7.332 1.00 79.38 104 GLY A N 1
ATOM 791 C CA . GLY A 1 104 ? -5.824 18.333 6.176 1.00 79.38 104 GLY A CA 1
ATOM 792 C C . GLY A 1 104 ? -4.339 18.193 6.532 1.00 79.38 104 GLY A C 1
ATOM 793 O O . GLY A 1 104 ? -3.479 18.523 5.714 1.00 79.38 104 GLY A O 1
ATOM 794 N N . LYS A 1 105 ? -4.022 17.743 7.750 1.00 80.94 105 LYS A N 1
ATOM 795 C CA . LYS A 1 105 ? -2.657 17.536 8.254 1.00 80.94 105 LYS A CA 1
ATOM 796 C C . LYS A 1 105 ? -2.037 16.252 7.703 1.00 80.94 105 LYS A C 1
ATOM 798 O O . LYS A 1 105 ? -0.818 16.191 7.564 1.00 80.94 105 LYS A O 1
ATOM 803 N N . LEU A 1 106 ? -2.859 15.260 7.369 1.00 86.56 106 LEU A N 1
ATOM 804 C CA . LEU A 1 106 ? -2.470 13.948 6.851 1.00 86.56 106 LEU A CA 1
ATOM 805 C C . LEU A 1 106 ? -3.153 13.657 5.502 1.00 86.56 106 LEU A C 1
ATOM 807 O O . LEU A 1 106 ? -3.959 12.735 5.399 1.00 86.56 106 LEU A O 1
ATOM 811 N N . PRO A 1 107 ? -2.856 14.434 4.441 1.00 88.44 107 PRO A N 1
ATOM 812 C CA . PRO A 1 107 ? -3.377 14.152 3.104 1.00 88.44 107 PRO A CA 1
ATOM 813 C C . PRO A 1 107 ? -2.845 12.815 2.561 1.00 88.44 107 PRO A C 1
ATOM 815 O O . PRO A 1 107 ? -1.719 12.433 2.860 1.00 88.44 107 PRO A O 1
ATOM 818 N N . LYS A 1 108 ? -3.585 12.153 1.660 1.00 88.88 108 LYS A N 1
ATOM 819 C CA . LYS A 1 108 ? -3.223 10.828 1.107 1.00 88.88 108 LYS A CA 1
ATOM 820 C C . LYS A 1 108 ? -1.794 10.685 0.585 1.00 88.88 108 LYS A C 1
ATOM 822 O O . LYS A 1 108 ? -1.190 9.636 0.744 1.00 88.88 108 LYS A O 1
ATOM 827 N N . ARG A 1 109 ? -1.215 11.748 0.017 1.00 88.81 109 ARG A N 1
ATOM 828 C CA . ARG A 1 109 ? 0.179 11.735 -0.465 1.00 88.81 109 ARG A CA 1
ATOM 829 C C . ARG A 1 109 ? 1.219 11.435 0.626 1.00 88.81 109 ARG A C 1
ATOM 831 O O . ARG A 1 109 ? 2.368 11.177 0.298 1.00 88.81 109 ARG A O 1
ATOM 838 N N . VAL A 1 110 ? 0.854 11.510 1.910 1.00 89.81 110 VAL A N 1
ATOM 839 C CA . VAL A 1 110 ? 1.743 11.160 3.033 1.00 89.81 110 VAL A CA 1
ATOM 840 C C . VAL A 1 110 ? 1.435 9.795 3.653 1.00 89.81 110 VAL A C 1
ATOM 842 O O . VAL A 1 110 ? 2.036 9.437 4.663 1.00 89.81 110 VAL A O 1
ATOM 845 N N . TRP A 1 111 ? 0.513 9.026 3.075 1.00 91.19 111 TRP A N 1
ATOM 846 C CA . TRP A 1 111 ? 0.182 7.673 3.520 1.00 91.19 111 TRP A CA 1
ATOM 847 C C . TRP A 1 111 ? 1.167 6.691 2.884 1.00 91.19 111 TRP A C 1
ATOM 849 O O . TRP A 1 111 ? 0.917 6.106 1.839 1.00 91.19 111 TRP A O 1
ATOM 859 N N . ILE A 1 112 ? 2.357 6.589 3.470 1.00 90.19 112 ILE A N 1
ATOM 860 C CA . ILE A 1 112 ? 3.457 5.831 2.871 1.00 90.19 112 ILE A CA 1
ATOM 861 C C . ILE A 1 112 ? 3.334 4.353 3.252 1.00 90.19 112 ILE A C 1
ATOM 863 O O . ILE A 1 112 ? 3.715 3.949 4.351 1.00 90.19 112 ILE A O 1
ATOM 867 N N . ASN A 1 113 ? 2.828 3.536 2.332 1.00 90.00 113 ASN A N 1
ATOM 868 C CA . ASN A 1 113 ? 2.773 2.084 2.463 1.00 90.00 113 ASN A CA 1
ATOM 869 C C . ASN A 1 113 ? 3.041 1.406 1.111 1.00 90.00 113 ASN A C 1
ATOM 871 O O . ASN A 1 113 ? 2.742 1.941 0.046 1.00 90.00 113 ASN A O 1
ATOM 875 N N . GLY A 1 114 ? 3.640 0.220 1.156 1.00 91.25 114 GLY A N 1
ATOM 876 C CA . GLY A 1 114 ? 4.061 -0.473 -0.050 1.00 91.25 114 GLY A CA 1
ATOM 877 C C . GLY A 1 114 ? 5.025 -1.610 0.235 1.00 91.25 114 GLY A C 1
ATOM 878 O O . GLY A 1 114 ? 5.237 -1.999 1.386 1.00 91.25 114 GLY A O 1
ATOM 879 N N . TRP A 1 115 ? 5.619 -2.137 -0.824 1.00 91.94 115 TRP A N 1
ATOM 880 C CA . TRP A 1 115 ? 6.611 -3.199 -0.754 1.00 91.94 115 TRP A CA 1
ATOM 881 C C . TRP A 1 115 ? 7.647 -3.050 -1.865 1.00 91.94 115 TRP A C 1
ATOM 883 O O . TRP A 1 115 ? 7.420 -2.418 -2.896 1.00 91.94 115 TRP A O 1
ATOM 893 N N . TYR A 1 116 ? 8.799 -3.668 -1.637 1.00 92.62 116 TYR A N 1
ATOM 894 C CA . TYR A 1 116 ? 9.912 -3.738 -2.570 1.00 92.62 116 TYR A CA 1
ATOM 895 C C . TYR A 1 116 ? 10.466 -5.160 -2.568 1.00 92.62 116 TYR A C 1
ATOM 897 O O . TYR A 1 116 ? 10.587 -5.779 -1.507 1.00 92.62 116 TYR A O 1
ATOM 905 N N . ILE A 1 117 ? 10.826 -5.667 -3.742 1.00 92.00 117 ILE A N 1
ATOM 906 C CA . ILE A 1 117 ? 11.499 -6.953 -3.899 1.00 92.00 117 ILE A CA 1
ATOM 907 C C . ILE A 1 117 ? 12.677 -6.831 -4.872 1.00 92.00 117 ILE A C 1
ATOM 909 O O . ILE A 1 117 ? 12.552 -6.243 -5.944 1.00 92.00 117 ILE A O 1
ATOM 913 N N . ASP A 1 118 ? 13.813 -7.418 -4.488 1.00 93.88 118 ASP A N 1
ATOM 914 C CA . ASP A 1 118 ? 15.013 -7.622 -5.312 1.00 93.88 118 ASP A CA 1
ATOM 915 C C . ASP A 1 118 ? 15.160 -9.129 -5.555 1.00 93.88 118 ASP A C 1
ATOM 917 O O . ASP A 1 118 ? 15.321 -9.908 -4.609 1.00 93.88 118 ASP A O 1
ATOM 921 N N . ILE A 1 119 ? 15.055 -9.552 -6.813 1.00 90.50 119 ILE A N 1
ATOM 922 C CA . ILE A 1 119 ? 15.088 -10.955 -7.224 1.00 90.50 119 ILE A CA 1
ATOM 923 C C . ILE A 1 119 ? 16.325 -11.188 -8.087 1.00 90.50 119 ILE A C 1
ATOM 925 O O . ILE A 1 119 ? 16.409 -10.739 -9.233 1.00 90.50 119 ILE A O 1
ATOM 929 N N . ARG A 1 120 ? 17.260 -11.984 -7.560 1.00 92.75 120 ARG A N 1
ATOM 930 C CA . ARG A 1 120 ? 18.514 -12.345 -8.234 1.00 92.75 120 ARG A CA 1
ATOM 931 C C . ARG A 1 120 ? 18.545 -13.831 -8.541 1.00 92.75 120 ARG A C 1
ATOM 933 O O . ARG A 1 120 ? 18.404 -14.652 -7.637 1.00 92.75 120 ARG A O 1
ATOM 940 N N . TYR A 1 121 ? 18.744 -14.184 -9.805 1.00 90.50 121 TYR A N 1
ATOM 941 C CA . TYR A 1 121 ? 18.722 -15.581 -10.244 1.00 90.50 121 TYR A CA 1
ATOM 942 C C . TYR A 1 121 ? 19.594 -15.818 -11.478 1.00 90.50 121 TYR A C 1
ATOM 944 O O . TYR A 1 121 ? 19.880 -14.899 -12.236 1.00 90.50 121 TYR A O 1
ATOM 952 N N . ASN A 1 122 ? 20.007 -17.069 -11.698 1.00 93.19 122 ASN A N 1
ATOM 953 C CA . ASN A 1 122 ? 20.653 -17.485 -12.943 1.00 93.19 122 ASN A CA 1
ATOM 954 C C . ASN A 1 122 ? 19.606 -18.099 -13.874 1.00 93.19 122 ASN A C 1
ATOM 956 O O . ASN A 1 122 ? 19.023 -19.137 -13.563 1.00 93.19 122 ASN A O 1
ATOM 960 N N . HIS A 1 123 ? 19.367 -17.458 -15.012 1.00 90.31 123 HIS A N 1
ATOM 961 C CA . HIS A 1 123 ? 18.502 -17.965 -16.067 1.00 90.31 123 HIS A CA 1
ATOM 962 C C . HIS A 1 123 ? 19.296 -18.872 -17.011 1.00 90.31 123 HIS A C 1
ATOM 964 O O . HIS A 1 123 ? 20.400 -18.526 -17.431 1.00 90.31 123 HIS A O 1
ATOM 970 N N . SER A 1 124 ? 18.711 -20.002 -17.409 1.00 91.31 124 SER A N 1
ATOM 971 C CA . SER A 1 124 ? 19.364 -21.001 -18.267 1.00 91.31 124 SER A CA 1
ATOM 972 C C . SER A 1 124 ? 19.827 -20.444 -19.618 1.00 91.31 124 SER A C 1
ATOM 974 O O . SER A 1 124 ? 20.852 -20.876 -20.134 1.00 91.31 124 SER A O 1
ATOM 976 N N . SER A 1 125 ? 19.099 -19.475 -20.180 1.00 90.88 125 SER A N 1
ATOM 977 C CA . SER A 1 125 ? 19.414 -18.877 -21.489 1.00 90.88 125 SER A CA 1
ATOM 978 C C . SER A 1 125 ? 19.921 -17.438 -21.422 1.00 90.88 125 SER A C 1
ATOM 980 O O . SER A 1 125 ? 20.474 -16.951 -22.400 1.00 90.88 125 SER A O 1
ATOM 982 N N . TRP A 1 126 ? 19.706 -16.735 -20.307 1.00 82.88 126 TRP A N 1
ATOM 983 C CA . TRP A 1 126 ? 19.984 -15.290 -20.201 1.00 82.88 126 TRP A CA 1
ATOM 984 C C . TRP A 1 126 ? 21.070 -14.963 -19.175 1.00 82.88 126 TRP A C 1
ATOM 986 O O . TRP A 1 126 ? 21.352 -13.792 -18.944 1.00 82.88 126 TRP A O 1
ATOM 996 N N . GLY A 1 127 ? 21.679 -15.982 -18.562 1.00 88.94 127 GLY A N 1
ATOM 997 C CA . GLY A 1 127 ? 22.714 -15.796 -17.553 1.00 88.94 127 GLY A CA 1
ATOM 998 C C . GLY A 1 127 ? 22.167 -15.177 -16.269 1.00 88.94 127 GLY A C 1
ATOM 999 O O . GLY A 1 127 ? 21.008 -15.380 -15.904 1.00 88.94 127 GLY A O 1
ATOM 1000 N N . TYR A 1 128 ? 23.021 -14.447 -15.558 1.00 90.62 128 TYR A N 1
ATOM 1001 C CA . TYR A 1 128 ? 22.655 -13.793 -14.307 1.00 90.62 128 TYR A CA 1
ATOM 1002 C C . TYR A 1 128 ? 21.625 -12.678 -14.536 1.00 90.62 128 TYR A C 1
ATOM 1004 O O . TYR A 1 128 ? 21.793 -11.825 -15.405 1.00 90.62 128 TYR A O 1
ATOM 1012 N N . ARG A 1 129 ? 20.561 -12.675 -13.735 1.00 87.88 129 ARG A N 1
ATOM 1013 C CA . ARG A 1 129 ? 19.457 -11.715 -13.786 1.00 87.88 129 ARG A CA 1
ATOM 1014 C C . ARG A 1 129 ? 19.298 -11.029 -12.435 1.00 87.88 129 ARG A C 1
ATOM 1016 O O . ARG A 1 129 ? 19.427 -11.665 -11.389 1.00 87.88 129 ARG A O 1
ATOM 1023 N N . ASN A 1 130 ? 18.957 -9.746 -12.494 1.00 90.06 130 ASN A N 1
ATOM 1024 C CA . ASN A 1 130 ? 18.483 -8.945 -11.374 1.00 90.06 130 ASN A CA 1
ATOM 1025 C C . ASN A 1 130 ? 17.186 -8.251 -11.815 1.00 90.06 130 ASN A C 1
ATOM 1027 O O . ASN A 1 130 ? 17.177 -7.556 -12.833 1.00 90.06 130 ASN A O 1
ATOM 1031 N N . VAL A 1 131 ? 16.099 -8.503 -11.092 1.00 88.56 131 VAL A N 1
ATOM 1032 C CA . VAL A 1 131 ? 14.785 -7.899 -11.315 1.00 88.56 131 VAL A CA 1
ATOM 1033 C C . VAL A 1 131 ? 14.349 -7.251 -10.017 1.00 88.56 131 VAL A C 1
ATOM 1035 O O . VAL A 1 131 ? 14.384 -7.885 -8.964 1.00 88.56 131 VAL A O 1
ATOM 1038 N N . TRP A 1 132 ? 13.888 -6.012 -10.111 1.00 88.88 132 TRP A N 1
ATOM 1039 C CA . TRP A 1 132 ? 13.339 -5.273 -8.992 1.00 88.88 132 TRP A CA 1
ATOM 1040 C C . TRP A 1 132 ? 11.912 -4.855 -9.315 1.00 88.88 132 TRP A C 1
ATOM 1042 O O . TRP A 1 132 ? 11.575 -4.471 -10.440 1.00 88.88 132 TRP A O 1
ATOM 1052 N N . ALA A 1 133 ? 11.057 -4.998 -8.315 1.00 88.94 133 ALA A N 1
ATOM 1053 C CA . ALA A 1 133 ? 9.656 -4.639 -8.399 1.00 88.94 133 ALA A CA 1
ATOM 1054 C C . ALA A 1 133 ? 9.204 -4.040 -7.075 1.00 88.94 133 ALA A C 1
ATOM 1056 O O . ALA A 1 133 ? 9.750 -4.343 -6.012 1.00 88.94 133 ALA A O 1
ATOM 1057 N N . GLY A 1 134 ? 8.188 -3.199 -7.146 1.00 91.25 134 GLY A N 1
ATOM 1058 C CA . GLY A 1 134 ? 7.566 -2.647 -5.963 1.00 91.25 134 GLY A CA 1
ATOM 1059 C C . GLY A 1 134 ? 6.248 -1.979 -6.283 1.00 91.25 134 GLY A C 1
ATOM 1060 O O . GLY A 1 134 ? 5.950 -1.646 -7.433 1.00 91.25 134 GLY A O 1
ATOM 1061 N N . ALA A 1 135 ? 5.478 -1.769 -5.233 1.00 92.06 135 ALA A N 1
ATOM 1062 C CA . ALA A 1 135 ? 4.325 -0.892 -5.239 1.00 92.06 135 ALA A CA 1
ATOM 1063 C C . ALA A 1 135 ? 4.475 0.062 -4.057 1.00 92.06 135 ALA A C 1
ATOM 1065 O O . ALA A 1 135 ? 4.953 -0.343 -2.992 1.00 92.06 135 ALA A O 1
ATOM 1066 N N . LEU A 1 136 ? 4.133 1.324 -4.271 1.00 92.00 136 LEU A N 1
ATOM 1067 C CA . LEU A 1 136 ? 4.171 2.355 -3.253 1.00 92.00 136 LEU A CA 1
ATOM 1068 C C . LEU A 1 136 ? 2.965 3.258 -3.469 1.00 92.00 136 LEU A C 1
ATOM 1070 O O . LEU A 1 136 ? 2.865 3.899 -4.514 1.00 92.00 136 LEU A O 1
ATOM 1074 N N . PHE A 1 137 ? 2.095 3.333 -2.466 1.00 92.38 137 PHE A N 1
ATOM 1075 C CA . PHE A 1 137 ? 0.820 4.016 -2.632 1.00 92.38 137 PHE A CA 1
ATOM 1076 C C . PHE A 1 137 ? 1.013 5.519 -2.734 1.00 92.38 137 PHE A C 1
ATOM 1078 O O . PHE A 1 137 ? 0.278 6.182 -3.450 1.00 92.38 137 PHE A O 1
ATOM 1085 N N . ALA A 1 138 ? 1.972 6.072 -1.996 1.00 91.38 138 ALA A N 1
ATOM 1086 C CA . ALA A 1 138 ? 2.241 7.496 -1.979 1.00 91.38 138 ALA A CA 1
ATOM 1087 C C . ALA A 1 138 ? 3.725 7.786 -1.758 1.00 91.38 138 ALA A C 1
ATOM 1089 O O . ALA A 1 138 ? 4.428 7.026 -1.092 1.00 91.38 138 ALA A O 1
ATOM 1090 N N . ASP A 1 139 ? 4.192 8.911 -2.295 1.00 89.50 139 ASP A N 1
ATOM 1091 C CA . ASP A 1 139 ? 5.613 9.279 -2.350 1.00 89.50 139 ASP A CA 1
ATOM 1092 C C . ASP A 1 139 ? 5.895 10.705 -1.839 1.00 89.50 139 ASP A C 1
ATOM 1094 O O . ASP A 1 139 ? 6.925 11.296 -2.164 1.00 89.50 139 ASP A O 1
ATOM 1098 N N . LEU A 1 140 ? 4.985 11.274 -1.036 1.00 90.25 140 LEU A N 1
ATOM 1099 C CA . LEU A 1 140 ? 4.965 12.673 -0.568 1.00 90.25 140 LEU A CA 1
ATOM 1100 C C . LEU A 1 140 ? 4.625 13.715 -1.643 1.00 90.25 140 LEU A C 1
ATOM 1102 O O . LEU A 1 140 ? 4.210 14.823 -1.280 1.00 90.25 140 LEU A O 1
ATOM 1106 N N . SER A 1 141 ? 4.752 13.382 -2.928 1.00 88.69 141 SER A N 1
ATOM 1107 C CA . SER A 1 141 ? 4.375 14.236 -4.057 1.00 88.69 141 SER A CA 1
ATOM 1108 C C . SER A 1 141 ? 2.938 13.948 -4.494 1.00 88.69 141 SER A C 1
ATOM 1110 O O . SER A 1 141 ? 2.093 14.849 -4.512 1.00 88.69 141 SER A O 1
ATOM 1112 N N . SER A 1 142 ? 2.636 12.677 -4.752 1.00 87.69 142 SER A N 1
ATOM 1113 C CA . SER A 1 142 ? 1.338 12.166 -5.186 1.00 87.69 142 SER A CA 1
ATOM 1114 C C . SER A 1 142 ? 0.959 10.898 -4.411 1.00 87.69 142 SER A C 1
ATOM 1116 O O . SER A 1 142 ? 1.650 10.467 -3.486 1.00 87.69 142 SER A O 1
ATOM 1118 N N . TYR A 1 143 ? -0.193 10.336 -4.757 1.00 89.88 143 TYR A N 1
ATOM 1119 C CA . TYR A 1 143 ? -0.638 9.015 -4.338 1.00 89.88 143 TYR A CA 1
ATOM 1120 C C . TYR A 1 143 ? -1.306 8.298 -5.515 1.00 89.88 143 TYR A C 1
ATOM 1122 O O . TYR A 1 143 ? -1.706 8.949 -6.485 1.00 89.88 143 TYR A O 1
ATOM 1130 N N . GLY A 1 144 ? -1.446 6.983 -5.401 1.00 88.44 144 GLY A N 1
ATOM 1131 C CA . GLY A 1 144 ? -2.021 6.122 -6.418 1.00 88.44 144 GLY A CA 1
ATOM 1132 C C . GLY A 1 144 ? -1.063 5.752 -7.545 1.00 88.44 144 GLY A C 1
ATOM 1133 O O . GLY A 1 144 ? 0.130 6.058 -7.520 1.00 88.44 144 GLY A O 1
ATOM 1134 N N . GLY A 1 145 ? -1.619 5.117 -8.571 1.00 87.50 145 GLY A N 1
ATOM 1135 C CA . GLY A 1 145 ? -0.893 4.690 -9.759 1.00 87.50 145 GLY A CA 1
ATOM 1136 C C . GLY A 1 145 ? -0.549 3.197 -9.778 1.00 87.50 145 GLY A C 1
ATOM 1137 O O . GLY A 1 145 ? -0.776 2.461 -8.817 1.00 87.50 145 GLY A O 1
ATOM 1138 N N . PRO A 1 146 ? -0.057 2.703 -10.925 1.00 86.06 146 PRO A N 1
ATOM 1139 C CA . PRO A 1 146 ? 0.308 1.303 -11.077 1.00 86.06 146 PRO A CA 1
ATOM 1140 C C . PRO A 1 146 ? 1.602 0.958 -10.328 1.00 86.06 146 PRO A C 1
ATOM 1142 O O . PRO A 1 146 ? 2.476 1.802 -10.145 1.00 86.06 146 PRO A O 1
ATOM 1145 N N . TRP A 1 147 ? 1.771 -0.325 -9.993 1.00 82.75 147 TRP A N 1
ATOM 1146 C CA . TRP A 1 147 ? 3.064 -0.856 -9.547 1.00 82.75 147 TRP A CA 1
ATOM 1147 C C . TRP A 1 147 ? 4.179 -0.613 -10.573 1.00 82.75 147 TRP A C 1
ATOM 1149 O O . TRP A 1 147 ? 3.945 -0.551 -11.786 1.00 82.75 147 TRP A O 1
ATOM 1159 N N . ILE A 1 148 ? 5.412 -0.538 -10.077 1.00 81.88 148 ILE A N 1
ATOM 1160 C CA . ILE A 1 148 ? 6.603 -0.336 -10.895 1.00 81.88 148 ILE A CA 1
ATOM 1161 C C . ILE A 1 148 ? 7.360 -1.659 -10.989 1.00 81.88 148 ILE A C 1
ATOM 1163 O O . ILE A 1 148 ? 7.739 -2.270 -9.987 1.00 81.88 148 ILE A O 1
ATOM 1167 N N . ARG A 1 149 ? 7.635 -2.071 -12.226 1.00 78.19 149 ARG A N 1
ATOM 1168 C CA . ARG A 1 149 ? 8.622 -3.099 -12.548 1.00 78.19 149 ARG A CA 1
ATOM 1169 C C . ARG A 1 149 ? 9.766 -2.444 -13.289 1.00 78.19 149 ARG A C 1
ATOM 1171 O O . ARG A 1 149 ? 9.532 -1.782 -14.298 1.00 78.19 149 ARG A O 1
ATOM 1178 N N . VAL A 1 150 ? 10.988 -2.693 -12.839 1.00 74.38 150 VAL A N 1
ATOM 1179 C CA . VAL A 1 150 ? 12.173 -2.313 -13.597 1.00 74.38 150 VAL A CA 1
ATOM 1180 C C . VAL A 1 150 ? 12.962 -3.575 -13.896 1.00 74.38 150 VAL A C 1
ATOM 1182 O O . VAL A 1 150 ? 13.508 -4.244 -13.017 1.00 74.38 150 VAL A O 1
ATOM 1185 N N . ASP A 1 151 ? 12.993 -3.923 -15.174 1.00 68.56 151 ASP A N 1
ATOM 1186 C CA . ASP A 1 151 ? 13.902 -4.939 -15.664 1.00 68.56 151 ASP A CA 1
ATOM 1187 C C . ASP A 1 151 ? 15.247 -4.277 -15.944 1.00 68.56 151 ASP A C 1
ATOM 1189 O O . ASP A 1 151 ? 15.332 -3.203 -16.541 1.00 68.56 151 ASP A O 1
ATOM 1193 N N . ASN A 1 152 ? 16.315 -4.913 -15.475 1.00 60.09 152 ASN A N 1
ATOM 1194 C CA . ASN A 1 152 ? 17.656 -4.480 -15.797 1.00 60.09 152 ASN A CA 1
ATOM 1195 C C . ASN A 1 152 ? 17.977 -4.865 -17.249 1.00 60.09 152 ASN A C 1
ATOM 1197 O O . ASN A 1 152 ? 18.634 -5.879 -17.488 1.00 60.09 152 ASN A O 1
ATOM 1201 N N . ASP A 1 153 ? 17.512 -4.078 -18.218 1.00 53.59 153 ASP A N 1
ATOM 1202 C CA . ASP A 1 153 ? 17.953 -4.163 -19.614 1.00 53.59 153 ASP A CA 1
ATOM 1203 C C . ASP A 1 153 ? 19.375 -3.583 -19.728 1.00 53.59 153 ASP A C 1
ATOM 1205 O O . ASP A 1 153 ? 19.621 -2.586 -20.404 1.00 53.59 153 ASP A O 1
ATOM 1209 N N . TYR A 1 154 ? 20.340 -4.175 -19.015 1.00 44.56 154 TYR A N 1
ATOM 1210 C CA . TYR A 1 154 ? 21.750 -3.895 -19.269 1.00 44.56 154 TYR A CA 1
ATOM 1211 C C . TYR A 1 154 ? 22.095 -4.520 -20.615 1.00 44.56 154 TYR A C 1
ATOM 1213 O O . TYR A 1 154 ? 22.355 -5.719 -20.727 1.00 44.56 154 TYR A O 1
ATOM 1221 N N . TRP A 1 155 ? 22.094 -3.678 -21.641 1.00 45.06 155 TRP A N 1
ATOM 1222 C CA . TRP A 1 155 ? 22.955 -3.876 -22.792 1.00 45.06 155 TRP A CA 1
ATOM 1223 C C . TRP A 1 155 ? 24.383 -3.877 -22.244 1.00 45.06 155 TRP A C 1
ATOM 1225 O O . T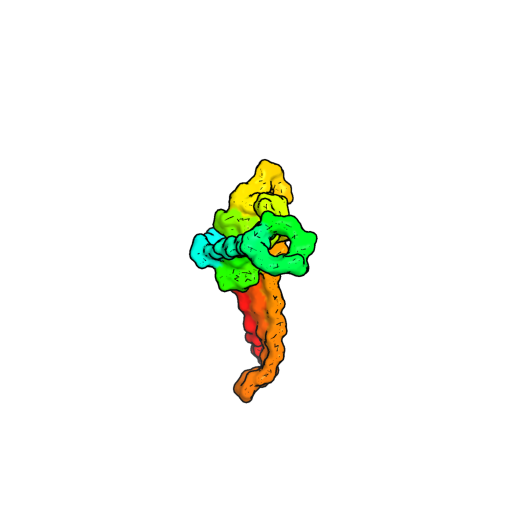RP A 1 155 ? 24.847 -2.859 -21.729 1.00 45.06 155 TRP A O 1
ATOM 1235 N N . GLY A 1 156 ? 25.009 -5.056 -22.239 1.00 48.59 156 GLY A N 1
ATOM 1236 C CA . GLY A 1 156 ? 26.450 -5.170 -22.020 1.00 48.59 156 GLY A CA 1
ATOM 1237 C C . GLY A 1 156 ? 27.231 -4.349 -23.036 1.00 48.59 156 GLY A C 1
ATOM 1238 O O . GLY A 1 156 ? 26.717 -4.162 -24.164 1.00 48.59 156 GLY A O 1
#